Protein AF-A0A0A1CVC9-F1 (afdb_monomer)

Structure (mmCIF, N/CA/C/O backbone):
data_AF-A0A0A1CVC9-F1
#
_entry.id   AF-A0A0A1CVC9-F1
#
loop_
_atom_site.group_PDB
_atom_site.id
_atom_site.type_symbol
_atom_site.label_atom_id
_atom_site.label_alt_id
_atom_site.label_comp_id
_atom_site.label_asym_id
_atom_site.label_entity_id
_atom_site.label_seq_id
_atom_site.pdbx_PDB_ins_code
_atom_site.Cartn_x
_atom_site.Cartn_y
_atom_site.Cartn_z
_atom_site.occupancy
_atom_site.B_iso_or_equiv
_atom_site.auth_seq_id
_atom_site.auth_comp_id
_atom_site.auth_asym_id
_atom_site.auth_atom_id
_atom_site.pdbx_PDB_model_num
ATOM 1 N N . MET A 1 1 ? -7.205 9.405 2.881 1.00 86.38 1 MET A N 1
ATOM 2 C CA . MET A 1 1 ? -8.605 9.273 3.321 1.00 86.38 1 MET A CA 1
ATOM 3 C C . MET A 1 1 ? -8.889 10.308 4.401 1.00 86.38 1 MET A C 1
ATOM 5 O O . MET A 1 1 ? -8.044 10.501 5.273 1.00 86.38 1 MET A O 1
ATOM 9 N N . ASN A 1 2 ? -10.008 11.027 4.313 1.00 93.12 2 ASN A N 1
ATOM 10 C CA . ASN A 1 2 ? -10.420 11.974 5.355 1.00 93.12 2 ASN A CA 1
ATOM 11 C C . ASN A 1 2 ? -11.245 11.253 6.446 1.00 93.12 2 ASN A C 1
ATOM 13 O O . ASN A 1 2 ? -11.623 10.095 6.278 1.00 93.12 2 ASN A O 1
ATOM 17 N N . LEU A 1 3 ? -11.512 11.934 7.564 1.00 92.69 3 LEU A N 1
ATOM 18 C CA . LEU A 1 3 ? -12.235 11.337 8.693 1.00 92.69 3 LEU A CA 1
ATOM 19 C C . LEU A 1 3 ? -13.650 10.836 8.315 1.00 92.69 3 LEU A C 1
ATOM 21 O O . LEU A 1 3 ? -13.957 9.692 8.652 1.00 92.69 3 LEU A O 1
ATOM 25 N N . PRO A 1 4 ? -14.490 11.605 7.585 1.00 94.19 4 PRO A N 1
ATOM 26 C CA . PRO A 1 4 ? -15.796 11.116 7.134 1.00 94.19 4 PRO A CA 1
ATOM 27 C C . PRO A 1 4 ? -15.713 9.832 6.299 1.00 94.19 4 PRO A C 1
ATOM 29 O O . PRO A 1 4 ? -16.487 8.901 6.521 1.00 94.19 4 PRO A O 1
ATOM 32 N N . ASP A 1 5 ? -14.745 9.753 5.384 1.00 94.31 5 ASP A N 1
ATOM 33 C CA . ASP A 1 5 ? -14.528 8.570 4.554 1.00 94.31 5 ASP A CA 1
ATOM 34 C C . ASP A 1 5 ? -14.126 7.356 5.398 1.00 94.31 5 ASP A C 1
ATOM 36 O O . ASP A 1 5 ? -14.567 6.245 5.112 1.00 94.31 5 ASP A O 1
ATOM 40 N N . THR A 1 6 ? -13.323 7.548 6.449 1.00 95.06 6 THR A N 1
ATOM 41 C CA . THR A 1 6 ? -12.925 6.460 7.355 1.00 95.06 6 THR A CA 1
ATOM 42 C C . THR A 1 6 ? -14.099 5.928 8.161 1.00 95.06 6 THR A C 1
ATOM 44 O O . THR A 1 6 ? -14.249 4.714 8.281 1.00 95.06 6 THR A O 1
ATOM 47 N N . VAL A 1 7 ? -14.965 6.808 8.669 1.00 95.50 7 VAL A N 1
ATOM 48 C CA . VAL A 1 7 ? -16.192 6.396 9.368 1.00 95.50 7 VAL A CA 1
ATOM 49 C C . VAL A 1 7 ? -17.100 5.609 8.425 1.00 95.50 7 VAL A C 1
ATOM 51 O O . VAL A 1 7 ? -17.572 4.526 8.777 1.00 95.50 7 VAL A O 1
ATOM 54 N N . ALA A 1 8 ? -17.302 6.106 7.202 1.00 95.62 8 ALA A N 1
ATOM 55 C CA . ALA A 1 8 ? -18.087 5.412 6.187 1.00 95.62 8 ALA A CA 1
ATOM 56 C C . ALA A 1 8 ? -17.465 4.055 5.815 1.00 95.62 8 ALA A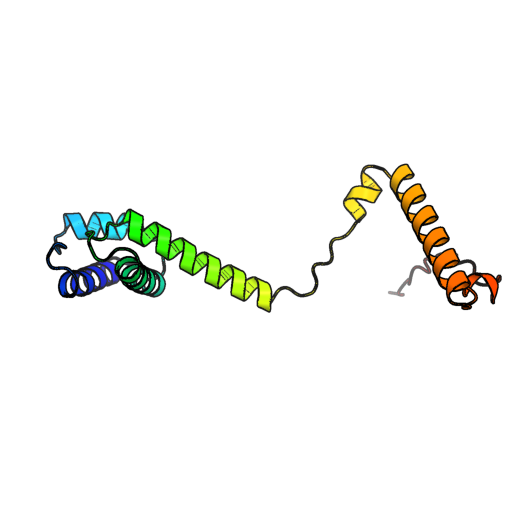 C 1
ATOM 58 O O . ALA A 1 8 ? -18.176 3.058 5.684 1.00 95.62 8 ALA A O 1
ATOM 59 N N . PHE A 1 9 ? -16.138 3.994 5.688 1.00 95.44 9 PHE A N 1
ATOM 60 C CA . PHE A 1 9 ? -15.402 2.765 5.412 1.00 95.44 9 PHE A CA 1
ATOM 61 C C . PHE A 1 9 ? -15.558 1.738 6.536 1.00 95.44 9 PHE A C 1
ATOM 63 O O . PHE A 1 9 ? -15.893 0.593 6.252 1.00 95.44 9 PHE A O 1
ATOM 70 N N . LEU A 1 10 ? -15.376 2.132 7.798 1.00 95.81 10 LEU A N 1
ATOM 71 C CA . LEU A 1 10 ? -15.530 1.231 8.942 1.00 95.81 10 LEU A CA 1
ATOM 72 C C . LEU A 1 10 ? -16.969 0.758 9.127 1.00 95.81 10 LEU A C 1
ATOM 74 O O . LEU A 1 10 ? -17.186 -0.404 9.458 1.00 95.81 10 LEU A O 1
ATOM 78 N N . THR A 1 11 ? -17.945 1.624 8.852 1.00 95.81 11 THR A N 1
ATOM 79 C CA . THR A 1 11 ? -19.369 1.259 8.852 1.00 95.81 11 THR A CA 1
ATOM 80 C C . THR A 1 11 ? -19.681 0.225 7.773 1.00 95.81 11 THR A C 1
ATOM 82 O O . THR A 1 11 ? -20.422 -0.721 8.008 1.00 95.81 11 THR A O 1
ATOM 85 N N . TRP A 1 12 ? -19.099 0.371 6.584 1.00 95.50 12 TRP A N 1
ATOM 86 C CA . TRP A 1 12 ? -19.215 -0.633 5.528 1.00 95.50 12 TRP A CA 1
ATOM 87 C C . TRP A 1 12 ? -18.490 -1.937 5.898 1.00 95.50 12 TRP A C 1
ATOM 89 O O . TRP A 1 12 ? -19.001 -3.031 5.658 1.00 95.50 12 TRP A O 1
ATOM 99 N N . LEU A 1 13 ? -17.315 -1.839 6.517 1.00 94.19 13 LEU A N 1
ATOM 100 C CA . LEU A 1 13 ? -16.502 -2.993 6.885 1.00 94.19 13 LEU A CA 1
ATOM 101 C C . LEU A 1 13 ? -17.157 -3.817 8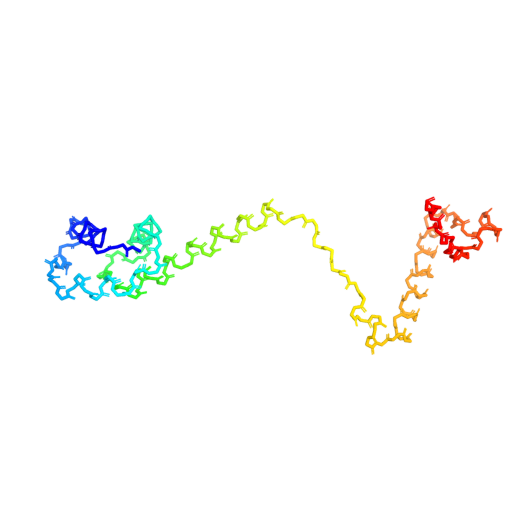.006 1.00 94.19 13 LEU A C 1
ATOM 103 O O . LEU A 1 13 ? -17.115 -5.044 7.952 1.00 94.19 13 LEU A O 1
ATOM 107 N N . SER A 1 14 ? -17.824 -3.171 8.968 1.00 94.88 14 SER A N 1
ATOM 108 C CA . SER A 1 14 ? -18.560 -3.849 10.045 1.00 94.88 14 SER A CA 1
ATOM 109 C C . SER A 1 14 ? -19.804 -4.601 9.561 1.00 94.88 14 SER A C 1
ATOM 111 O O . SER A 1 14 ? -20.212 -5.575 10.188 1.00 94.88 14 SER A O 1
ATOM 113 N N . GLN A 1 15 ? -20.378 -4.210 8.416 1.00 93.56 15 GLN A N 1
ATOM 114 C CA . GLN A 1 15 ? -21.447 -4.973 7.759 1.00 93.56 15 GLN A CA 1
ATOM 115 C C . GLN A 1 15 ? -20.945 -6.299 7.167 1.00 93.56 15 GLN A C 1
ATOM 117 O O . GLN A 1 15 ? -21.736 -7.223 7.004 1.00 93.56 15 GLN A O 1
ATOM 122 N N . HIS A 1 16 ? -19.651 -6.394 6.845 1.00 89.19 16 HIS A N 1
ATOM 123 C CA . HIS A 1 16 ? -19.026 -7.612 6.318 1.00 89.19 16 HIS A CA 1
ATOM 124 C C . HIS A 1 16 ? -18.456 -8.485 7.440 1.00 89.19 16 HIS A C 1
ATOM 126 O O . HIS A 1 16 ? -18.538 -9.707 7.369 1.00 89.19 16 HIS A O 1
ATOM 132 N N . ASP A 1 17 ? -17.900 -7.862 8.482 1.00 90.44 17 ASP A N 1
ATOM 133 C CA . ASP A 1 17 ? -17.320 -8.550 9.633 1.00 90.44 17 ASP A CA 1
ATOM 134 C C . ASP A 1 17 ? -17.812 -7.934 10.948 1.00 90.44 17 ASP A C 1
ATOM 136 O O . ASP A 1 17 ? -17.373 -6.862 11.375 1.00 90.44 17 ASP A O 1
ATOM 140 N N . ALA A 1 18 ? -18.684 -8.673 11.637 1.00 90.06 18 ALA A N 1
ATOM 141 C CA . ALA A 1 18 ? -19.277 -8.270 12.910 1.00 90.06 18 ALA A CA 1
ATOM 142 C C . ALA A 1 18 ? -18.255 -8.104 14.057 1.00 90.06 18 ALA A C 1
ATOM 144 O O . ALA A 1 18 ? -18.588 -7.555 15.106 1.00 90.06 18 ALA A O 1
ATOM 145 N N . ARG A 1 19 ? -17.004 -8.562 13.894 1.00 91.50 19 ARG A N 1
ATOM 146 C CA . ARG A 1 19 ? -15.922 -8.377 14.882 1.00 91.50 19 ARG A CA 1
ATOM 147 C C . ARG A 1 19 ? -15.359 -6.953 14.872 1.00 91.50 19 ARG A C 1
ATOM 149 O O . ARG A 1 19 ? -14.543 -6.601 15.735 1.00 91.50 19 ARG A O 1
ATOM 156 N N . ILE A 1 20 ? -15.723 -6.148 13.879 1.00 92.25 20 ILE A N 1
ATOM 157 C CA . ILE A 1 20 ? -15.291 -4.760 13.739 1.00 92.25 20 ILE A CA 1
ATOM 158 C C . ILE A 1 20 ? -16.322 -3.864 14.402 1.00 92.25 20 ILE A C 1
ATOM 160 O O . ILE A 1 20 ? -17.496 -3.857 14.045 1.00 92.25 20 ILE A O 1
ATOM 164 N N . GLN A 1 21 ? -15.859 -3.095 15.379 1.00 92.00 21 GLN A N 1
ATOM 165 C CA . GLN A 1 21 ? -16.684 -2.134 16.090 1.00 92.00 21 GLN A CA 1
ATOM 166 C C . GLN A 1 21 ? -16.400 -0.741 15.544 1.00 92.00 21 GLN A C 1
ATOM 168 O O . GLN A 1 21 ? -15.247 -0.390 15.307 1.00 92.00 21 GLN A O 1
ATOM 173 N N . VAL A 1 22 ? -17.448 0.054 15.357 1.00 93.69 22 VAL A N 1
ATOM 174 C CA . VAL A 1 22 ? -17.322 1.446 14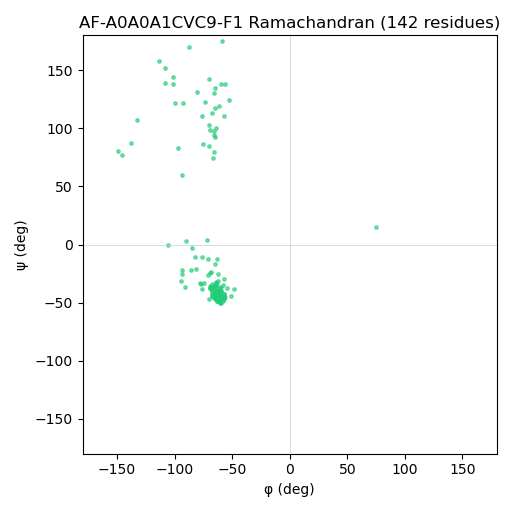.919 1.00 93.69 22 VAL A CA 1
ATOM 175 C C . VAL A 1 22 ? -17.391 2.325 16.163 1.00 93.69 22 VAL A C 1
ATOM 177 O O . VAL A 1 22 ? -18.458 2.790 16.550 1.00 93.69 22 VAL A O 1
ATOM 180 N N . THR A 1 23 ? -16.254 2.468 16.841 1.00 95.44 23 THR A N 1
ATOM 181 C CA . THR A 1 23 ? -16.081 3.350 18.005 1.00 95.44 23 THR A CA 1
ATOM 182 C C . THR A 1 23 ? -15.120 4.480 17.655 1.00 95.44 23 THR A C 1
ATOM 184 O O . THR A 1 23 ? -14.298 4.324 16.752 1.00 95.44 23 THR A O 1
ATOM 187 N N . ASP A 1 24 ? -15.178 5.597 18.381 1.00 94.62 24 ASP A N 1
ATOM 188 C CA . ASP A 1 24 ? -14.317 6.759 18.111 1.00 94.62 24 ASP A CA 1
ATOM 189 C C . ASP A 1 24 ? -12.824 6.396 18.154 1.00 94.62 24 ASP A C 1
ATOM 191 O O . ASP A 1 24 ? -12.067 6.757 17.256 1.00 94.62 24 ASP A O 1
ATOM 195 N N . ALA A 1 25 ? -12.418 5.585 19.136 1.00 93.81 25 ALA A N 1
ATOM 196 C CA . ALA A 1 25 ? -11.039 5.116 19.260 1.00 93.81 25 ALA A CA 1
ATOM 197 C C . ALA A 1 25 ? -10.597 4.261 18.058 1.00 93.81 25 ALA A C 1
ATOM 199 O O . ALA A 1 25 ? -9.486 4.420 17.553 1.00 93.81 25 ALA A O 1
ATOM 200 N N . GLU A 1 26 ? -11.465 3.368 17.572 1.00 93.44 26 GLU A N 1
ATOM 201 C CA . GLU A 1 26 ? -11.159 2.550 16.396 1.00 93.44 26 GLU A CA 1
ATOM 202 C C . GLU A 1 26 ? -11.065 3.444 15.149 1.00 93.44 26 GLU A C 1
ATOM 204 O O . GLU A 1 26 ? -10.097 3.364 14.392 1.00 93.44 26 GLU A O 1
ATOM 209 N N . VAL A 1 27 ? -12.010 4.371 14.971 1.00 95.81 27 VAL A N 1
ATOM 210 C CA . VAL A 1 27 ? -12.004 5.340 13.865 1.00 95.81 27 VAL A CA 1
ATOM 211 C C . VAL A 1 27 ? -10.706 6.145 13.839 1.00 95.81 27 VAL A C 1
ATOM 213 O O . VAL A 1 27 ? -10.108 6.274 12.771 1.00 95.81 27 VAL A O 1
ATOM 216 N N . GLU A 1 28 ? -10.231 6.645 14.980 1.00 95.62 28 GLU A N 1
ATOM 217 C CA . GLU A 1 28 ? -8.975 7.397 15.066 1.00 95.62 28 GLU A CA 1
ATOM 218 C C . GLU A 1 28 ? -7.762 6.565 14.633 1.00 95.62 28 GLU A C 1
ATOM 220 O O . GLU A 1 28 ? -6.944 7.033 13.836 1.00 95.62 28 GLU A O 1
ATOM 225 N N . ILE A 1 29 ? -7.661 5.315 15.095 1.00 95.62 29 ILE A N 1
ATOM 226 C CA . ILE A 1 29 ? -6.552 4.417 14.744 1.00 95.62 29 ILE A CA 1
ATOM 227 C C . ILE A 1 29 ? -6.544 4.131 13.238 1.00 95.62 29 ILE A C 1
ATOM 229 O O . ILE A 1 29 ? -5.498 4.222 12.578 1.00 95.62 29 ILE A O 1
ATOM 233 N N . TRP A 1 30 ? -7.704 3.798 12.672 1.00 95.88 30 TRP A N 1
ATOM 234 C CA . TRP A 1 30 ? -7.840 3.532 11.241 1.00 95.88 30 TRP A CA 1
ATOM 235 C C . TRP A 1 30 ? -7.587 4.790 10.410 1.00 95.88 30 TRP A C 1
ATOM 237 O O . TRP A 1 30 ? -6.862 4.721 9.415 1.00 95.88 30 TRP A O 1
ATOM 247 N N . GLN A 1 31 ? -8.096 5.945 10.843 1.00 96.12 31 GLN A N 1
ATOM 248 C CA . GLN A 1 31 ? -7.878 7.229 10.180 1.00 96.12 31 GLN A CA 1
ATOM 249 C C . GLN A 1 31 ? -6.394 7.573 10.164 1.00 96.12 31 GLN A C 1
ATOM 251 O O . GLN A 1 31 ? -5.856 7.897 9.108 1.00 96.12 31 GLN A O 1
ATOM 256 N N . TYR A 1 32 ? -5.714 7.473 11.306 1.00 95.62 32 TYR A N 1
ATOM 257 C CA . TYR A 1 32 ? -4.282 7.741 11.396 1.00 95.62 32 TYR A CA 1
ATOM 258 C C . TYR A 1 32 ? -3.500 6.849 10.426 1.00 95.62 32 TYR A C 1
ATOM 260 O O . TYR A 1 32 ? -2.697 7.334 9.625 1.00 95.62 32 TYR A O 1
ATOM 268 N N . THR A 1 33 ? -3.817 5.553 10.425 1.00 95.00 33 THR A N 1
ATOM 269 C CA . THR A 1 33 ? -3.117 4.539 9.632 1.00 95.00 33 THR A CA 1
ATOM 270 C C . THR A 1 33 ? -3.355 4.687 8.124 1.00 95.00 33 THR A C 1
ATOM 272 O O . THR A 1 33 ? -2.436 4.476 7.330 1.00 95.00 33 THR A O 1
ATOM 275 N N . LEU A 1 34 ? -4.569 5.057 7.712 1.00 94.81 34 LEU A N 1
ATOM 276 C CA . LEU A 1 34 ? -4.994 5.086 6.307 1.00 94.81 34 LEU A CA 1
ATOM 277 C C . LEU A 1 34 ? -5.093 6.498 5.708 1.00 94.81 34 LEU A C 1
ATOM 279 O O . LEU A 1 34 ? -5.390 6.648 4.520 1.00 94.81 34 LEU A O 1
ATOM 283 N N . SER A 1 35 ? -4.809 7.537 6.496 1.00 94.12 35 SER A N 1
ATOM 284 C CA . SER A 1 35 ? -4.900 8.955 6.110 1.00 94.12 35 SER A CA 1
ATOM 285 C C . SER A 1 35 ? -4.222 9.278 4.775 1.00 94.12 35 SER A C 1
ATOM 287 O O . SER A 1 35 ? -4.770 10.025 3.966 1.00 94.12 35 SER A O 1
ATOM 289 N N . VAL A 1 36 ? -3.075 8.660 4.497 1.00 91.62 36 VAL A N 1
ATOM 290 C CA . VAL A 1 36 ? -2.249 8.914 3.303 1.00 91.62 36 VAL A CA 1
ATOM 291 C C . VAL A 1 36 ? -2.668 8.124 2.057 1.00 91.62 36 VAL A C 1
ATOM 293 O O . VAL A 1 36 ? -2.059 8.278 1.000 1.00 91.62 36 VAL A O 1
ATOM 296 N N . ILE A 1 37 ? -3.676 7.255 2.162 1.00 91.81 37 ILE A N 1
ATOM 297 C CA . ILE A 1 37 ? -4.094 6.354 1.082 1.00 91.81 37 ILE A CA 1
ATOM 298 C C . ILE A 1 37 ? -5.442 6.822 0.502 1.00 91.81 37 ILE A C 1
ATOM 300 O O . ILE A 1 37 ? -6.323 7.242 1.263 1.00 91.81 37 ILE A O 1
ATOM 304 N N . PRO A 1 38 ? -5.634 6.784 -0.832 1.00 91.44 38 PRO A N 1
ATOM 305 C CA . PRO A 1 38 ? -6.936 7.041 -1.443 1.00 91.44 38 PRO A CA 1
ATOM 306 C C . PRO A 1 38 ? -8.000 6.046 -0.967 1.00 91.44 38 PRO A C 1
ATOM 308 O O . PRO A 1 38 ? -7.744 4.844 -0.904 1.00 91.44 38 PRO A O 1
ATOM 311 N N . THR A 1 39 ? -9.210 6.537 -0.695 1.00 92.0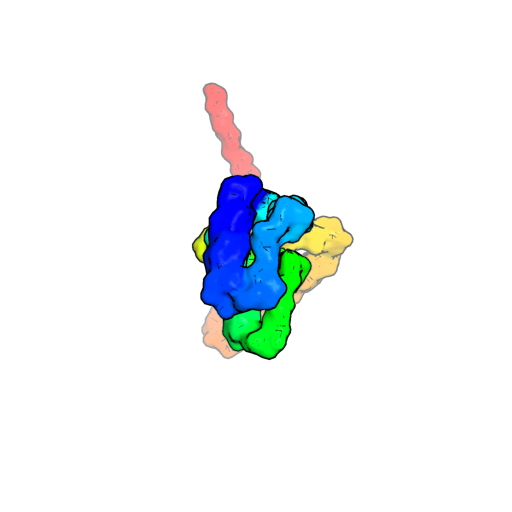0 39 THR A N 1
ATOM 312 C CA . THR A 1 39 ? -10.337 5.751 -0.161 1.00 92.00 39 THR A CA 1
ATOM 313 C C . THR A 1 39 ? -10.666 4.524 -1.022 1.00 92.00 39 THR A C 1
ATOM 315 O O . THR A 1 39 ? -10.945 3.452 -0.488 1.00 92.00 39 THR A O 1
ATOM 318 N N . GLN A 1 40 ? -10.566 4.641 -2.351 1.00 91.75 40 GLN A N 1
ATOM 319 C CA . GLN A 1 40 ? -10.804 3.519 -3.265 1.00 91.75 40 GLN A CA 1
ATOM 320 C C . GLN A 1 40 ? -9.817 2.364 -3.037 1.00 91.75 40 GLN A C 1
ATOM 322 O O . GLN A 1 40 ? -10.235 1.226 -2.852 1.00 91.75 40 GLN A O 1
ATOM 327 N N . ASN A 1 41 ? -8.518 2.665 -2.946 1.00 93.81 41 ASN A N 1
ATOM 328 C CA . ASN A 1 41 ? -7.481 1.651 -2.742 1.00 93.81 41 ASN A CA 1
ATOM 329 C C . ASN A 1 41 ? -7.651 0.920 -1.402 1.00 93.81 41 ASN A C 1
ATOM 331 O O . ASN A 1 41 ? -7.300 -0.250 -1.293 1.00 93.81 41 ASN A O 1
ATOM 335 N N . VAL A 1 42 ? -8.176 1.605 -0.381 1.00 95.25 42 VAL A N 1
ATOM 336 C CA . VAL A 1 42 ? -8.475 1.001 0.925 1.00 95.25 42 VAL A CA 1
ATOM 337 C C . VAL A 1 42 ? -9.614 -0.015 0.812 1.00 95.25 42 VAL A C 1
ATOM 339 O O . VAL A 1 42 ? -9.509 -1.107 1.369 1.00 95.25 42 VAL A O 1
ATOM 342 N N . LYS A 1 43 ? -10.688 0.312 0.081 1.00 94.56 43 LYS A N 1
ATOM 343 C CA . LYS A 1 43 ? -11.804 -0.619 -0.148 1.00 94.56 43 LYS A CA 1
ATOM 344 C C . LYS A 1 43 ? -11.354 -1.853 -0.924 1.00 94.56 43 LYS A C 1
ATOM 346 O O . LYS A 1 43 ? -11.647 -2.969 -0.505 1.00 94.56 43 LYS A O 1
ATOM 351 N N . ASP A 1 44 ? -10.581 -1.655 -1.989 1.00 95.12 44 ASP A N 1
ATOM 352 C CA . ASP A 1 44 ? -10.038 -2.760 -2.784 1.00 95.12 44 ASP A CA 1
ATOM 353 C C . ASP A 1 44 ? -9.113 -3.647 -1.934 1.00 95.12 44 ASP A C 1
ATOM 355 O O . ASP A 1 44 ? -9.170 -4.872 -2.015 1.00 95.12 44 ASP A O 1
ATOM 359 N N . ALA A 1 45 ? -8.313 -3.041 -1.051 1.00 95.81 45 ALA A N 1
ATOM 360 C CA . ALA A 1 45 ? -7.462 -3.771 -0.118 1.00 95.81 45 ALA A CA 1
ATOM 361 C C . ALA A 1 45 ? -8.249 -4.583 0.918 1.00 95.81 45 ALA A C 1
ATOM 363 O O . ALA A 1 45 ? -7.821 -5.676 1.277 1.00 95.81 45 ALA A O 1
ATOM 364 N N . ALA A 1 46 ? -9.390 -4.077 1.392 1.00 94.94 46 ALA A N 1
ATOM 365 C CA . ALA A 1 46 ? -10.267 -4.818 2.295 1.00 94.94 46 ALA A CA 1
ATOM 366 C C . ALA A 1 46 ? -10.879 -6.047 1.613 1.00 94.94 46 ALA A C 1
ATOM 368 O O . ALA A 1 46 ? -10.853 -7.136 2.180 1.00 94.94 46 ALA A O 1
ATOM 369 N N . LEU A 1 47 ? -11.363 -5.899 0.378 1.00 94.31 47 LEU A N 1
ATOM 370 C CA . LEU A 1 47 ? -11.878 -7.022 -0.411 1.00 94.31 47 LEU A CA 1
ATOM 371 C C . LEU A 1 47 ? -10.788 -8.066 -0.686 1.00 94.31 47 LEU A C 1
ATOM 373 O O . LEU A 1 47 ? -11.012 -9.263 -0.521 1.00 94.31 47 LEU A O 1
ATOM 377 N N . GLU A 1 48 ? -9.590 -7.612 -1.051 1.00 94.81 48 GLU A N 1
ATOM 378 C CA . GLU A 1 48 ? -8.447 -8.494 -1.284 1.00 94.81 48 GLU A CA 1
ATOM 379 C C . GLU A 1 48 ? -7.999 -9.200 0.005 1.00 94.81 48 GLU A C 1
ATOM 381 O O . GLU A 1 48 ? -7.646 -10.378 -0.031 1.00 94.81 48 GLU A O 1
ATOM 386 N N . PHE A 1 49 ? -8.067 -8.526 1.157 1.00 95.06 49 PHE A N 1
ATOM 387 C CA . PHE A 1 49 ? -7.795 -9.146 2.451 1.00 95.06 49 PHE A CA 1
ATOM 388 C C . PHE A 1 49 ? -8.750 -10.310 2.721 1.00 95.06 49 PHE A C 1
ATOM 390 O O . PHE A 1 49 ? 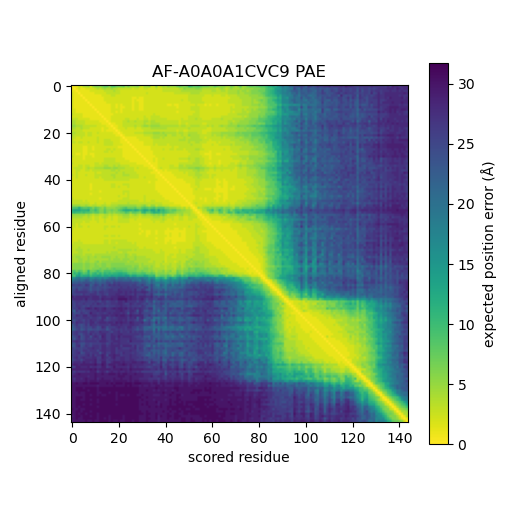-8.275 -11.405 3.008 1.00 95.06 49 PHE A O 1
ATOM 397 N N . TYR A 1 50 ? -10.063 -10.116 2.561 1.00 92.44 50 TYR A N 1
ATOM 398 C CA . TYR A 1 50 ? -11.037 -11.199 2.745 1.00 92.44 50 TYR A CA 1
ATOM 399 C C . TYR A 1 50 ? -10.855 -12.331 1.730 1.00 92.44 50 TYR A C 1
ATOM 401 O O . TYR A 1 50 ? -11.030 -13.497 2.067 1.00 92.44 50 TYR A O 1
ATOM 409 N N . ARG A 1 51 ? -10.416 -12.019 0.504 1.00 92.06 51 ARG A N 1
ATOM 410 C CA . ARG A 1 51 ? -10.073 -13.039 -0.498 1.00 92.06 51 ARG A CA 1
ATOM 411 C C . ARG A 1 51 ? -8.891 -13.919 -0.066 1.00 92.06 51 ARG A C 1
ATOM 413 O O . ARG A 1 51 ? -8.837 -15.088 -0.440 1.00 92.06 51 ARG A O 1
ATOM 420 N N . ILE A 1 52 ? -7.916 -13.358 0.653 1.00 92.06 52 ILE A N 1
ATOM 421 C CA . ILE A 1 52 ? -6.677 -14.049 1.057 1.00 92.06 52 ILE A CA 1
ATOM 422 C C . ILE A 1 52 ? -6.794 -14.669 2.458 1.00 92.06 52 ILE A C 1
ATOM 424 O O . ILE A 1 52 ? -6.127 -15.658 2.759 1.00 92.06 52 ILE A O 1
ATOM 428 N N . SER A 1 53 ? -7.574 -14.068 3.352 1.00 85.31 53 SER A N 1
ATOM 429 C CA . SER A 1 53 ? -7.615 -14.384 4.783 1.00 85.31 53 SER A CA 1
ATOM 430 C C . SER A 1 53 ? -9.032 -14.216 5.330 1.00 85.31 53 SER A C 1
ATOM 432 O O . SER A 1 53 ? -9.337 -13.237 6.005 1.00 85.31 53 SER A O 1
ATOM 434 N N . ASP A 1 54 ? -9.884 -15.194 5.034 1.00 78.25 54 ASP A N 1
ATOM 435 C CA . ASP A 1 54 ? -11.299 -15.212 5.434 1.00 78.25 54 ASP A CA 1
ATOM 436 C C . ASP A 1 54 ? -11.497 -15.444 6.950 1.00 78.25 54 ASP A C 1
ATOM 438 O O . ASP A 1 54 ? -12.449 -14.982 7.572 1.00 78.25 54 ASP A O 1
ATOM 442 N N . ASP A 1 55 ? -10.545 -16.108 7.607 1.00 84.12 55 ASP A N 1
ATOM 443 C CA . ASP A 1 55 ? -10.637 -16.486 9.020 1.00 84.12 55 ASP A CA 1
ATOM 444 C C . ASP A 1 55 ? -10.272 -15.348 9.993 1.00 84.12 55 ASP A C 1
ATOM 446 O O . ASP A 1 55 ? -10.678 -15.346 11.162 1.00 84.12 55 ASP A O 1
ATOM 450 N N . LYS A 1 56 ? -9.522 -14.342 9.535 1.00 88.75 56 LYS A N 1
ATOM 451 C CA . LYS A 1 56 ? -8.922 -13.316 10.400 1.00 88.75 56 LYS A CA 1
ATOM 452 C C . LYS A 1 56 ? -9.703 -12.013 10.377 1.00 88.75 56 LYS A C 1
ATOM 454 O O . LYS A 1 56 ? -10.178 -11.573 9.340 1.00 88.75 56 LYS A O 1
ATOM 459 N N . LYS A 1 57 ? -9.767 -11.348 11.534 1.00 89.75 57 LYS A N 1
ATOM 460 C CA . LYS A 1 57 ? -10.257 -9.967 11.610 1.00 89.75 57 LYS A CA 1
ATOM 461 C C . LYS A 1 57 ? -9.269 -9.055 10.863 1.00 89.75 57 LYS A C 1
ATOM 463 O O . LYS A 1 57 ? -8.068 -9.124 11.158 1.00 89.75 57 LYS A O 1
ATOM 468 N N . PRO A 1 58 ? -9.726 -8.186 9.947 1.00 92.44 58 PRO A N 1
ATOM 469 C CA . PRO A 1 58 ? -8.845 -7.228 9.296 1.00 92.44 58 PRO A CA 1
ATOM 470 C C . PRO A 1 58 ? -8.298 -6.234 10.322 1.00 92.44 58 PRO A C 1
ATOM 472 O O . PRO A 1 58 ? -9.023 -5.706 11.165 1.00 92.44 58 PRO A O 1
ATOM 475 N N . SER A 1 59 ? -6.994 -5.978 10.240 1.00 94.31 59 SER A N 1
ATOM 476 C CA . SER A 1 59 ? -6.320 -4.970 11.057 1.00 94.31 59 SER A CA 1
ATOM 477 C C . SER A 1 59 ? -5.932 -3.757 10.206 1.00 94.31 59 SER A C 1
ATOM 479 O O . SER A 1 59 ? -5.635 -3.927 9.016 1.00 94.31 59 SER A O 1
ATOM 481 N N . PRO A 1 60 ? -5.846 -2.549 10.798 1.00 94.75 60 PRO A N 1
ATOM 482 C CA . PRO A 1 60 ? -5.455 -1.339 10.073 1.00 94.75 60 PRO A CA 1
ATOM 483 C C . PRO A 1 60 ? -4.151 -1.514 9.284 1.00 94.75 60 PRO A C 1
ATOM 485 O O . PRO A 1 60 ? -4.061 -1.146 8.113 1.00 94.75 60 PRO A O 1
ATOM 488 N N . ASN A 1 61 ? -3.142 -2.139 9.903 1.00 94.88 61 ASN A N 1
ATOM 489 C CA . ASN A 1 61 ? -1.841 -2.372 9.277 1.00 94.88 61 ASN A CA 1
ATOM 490 C C . ASN A 1 61 ? -1.894 -3.400 8.142 1.00 94.88 61 ASN A C 1
ATOM 492 O O . ASN A 1 61 ? -1.207 -3.217 7.136 1.00 94.88 61 ASN A O 1
ATOM 496 N N . ALA A 1 62 ? -2.695 -4.462 8.278 1.00 94.75 62 ALA A N 1
ATOM 497 C CA . ALA A 1 62 ? -2.847 -5.450 7.214 1.00 94.75 62 ALA A CA 1
ATOM 498 C C . ALA A 1 62 ? -3.468 -4.813 5.964 1.00 94.75 62 ALA A C 1
ATOM 500 O O . ALA A 1 62 ? -2.916 -4.941 4.871 1.00 94.75 62 ALA A O 1
ATOM 501 N N . ILE A 1 63 ? -4.548 -4.046 6.143 1.00 95.69 63 ILE A N 1
ATOM 502 C CA . ILE 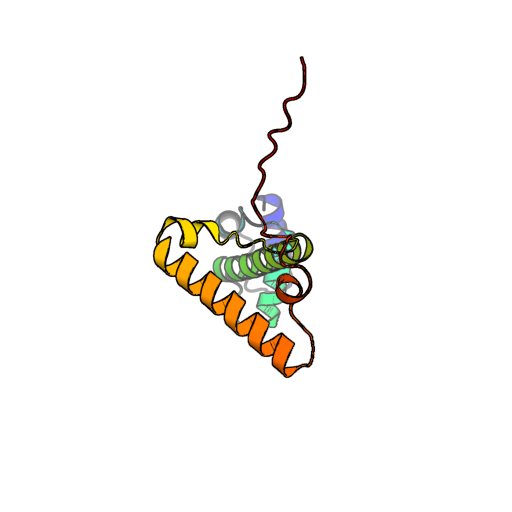A 1 63 ? -5.201 -3.329 5.042 1.00 95.69 63 ILE A CA 1
ATOM 503 C C . ILE A 1 63 ? -4.260 -2.289 4.433 1.00 95.69 63 ILE A C 1
ATOM 505 O O . ILE A 1 63 ? -4.134 -2.220 3.212 1.00 95.69 63 ILE A O 1
ATOM 509 N N . ARG A 1 64 ? -3.532 -1.523 5.257 1.00 95.69 64 ARG A N 1
ATOM 510 C CA . ARG A 1 64 ? -2.557 -0.530 4.780 1.00 95.69 64 ARG A CA 1
ATOM 511 C C . ARG A 1 64 ? -1.492 -1.151 3.879 1.00 95.69 64 ARG A C 1
ATOM 513 O O . ARG A 1 64 ? -1.177 -0.583 2.834 1.00 95.69 64 ARG A O 1
ATOM 520 N N . LYS A 1 65 ? -0.936 -2.300 4.274 1.00 94.94 65 LYS A N 1
ATOM 521 C CA . LYS A 1 65 ? 0.090 -3.000 3.493 1.00 94.94 65 LYS A CA 1
ATOM 522 C C . LYS A 1 65 ? -0.440 -3.390 2.111 1.00 94.94 65 LYS A C 1
ATOM 524 O O . LYS A 1 65 ? 0.173 -3.038 1.108 1.00 94.94 65 LYS A O 1
ATOM 529 N N . ILE A 1 66 ? -1.606 -4.031 2.063 1.00 95.75 66 ILE A N 1
ATOM 530 C CA . ILE A 1 66 ? -2.240 -4.452 0.806 1.00 95.75 66 ILE A CA 1
ATOM 531 C C . ILE A 1 66 ? -2.590 -3.231 -0.058 1.00 95.75 66 ILE A C 1
ATOM 533 O O . ILE A 1 66 ? -2.350 -3.224 -1.263 1.00 95.75 66 ILE A O 1
ATOM 537 N N . ALA A 1 67 ? -3.093 -2.154 0.548 1.00 95.62 67 ALA A N 1
ATOM 538 C CA . ALA A 1 67 ? -3.444 -0.936 -0.174 1.00 95.62 67 ALA A CA 1
ATOM 539 C C . ALA A 1 67 ? -2.226 -0.252 -0.821 1.00 95.62 67 ALA A C 1
ATOM 541 O O . ALA A 1 67 ? -2.341 0.280 -1.930 1.00 95.62 67 ALA A O 1
ATOM 542 N N . TYR A 1 68 ? -1.054 -0.286 -0.174 1.00 95.12 68 TYR A N 1
ATOM 543 C CA . TYR A 1 68 ? 0.192 0.156 -0.804 1.00 95.12 68 TYR A CA 1
ATOM 544 C C . TYR A 1 68 ? 0.578 -0.728 -1.984 1.00 95.12 68 TYR A C 1
ATOM 546 O O . TYR A 1 68 ? 0.881 -0.198 -3.047 1.00 95.12 68 TYR A O 1
ATOM 554 N N . GLU A 1 69 ? 0.504 -2.050 -1.841 1.00 94.62 69 GLU A N 1
ATOM 555 C CA . GLU A 1 69 ? 0.816 -2.974 -2.937 1.00 94.62 69 GLU A CA 1
ATOM 556 C C . GLU A 1 69 ? -0.095 -2.742 -4.154 1.00 94.62 69 GLU A C 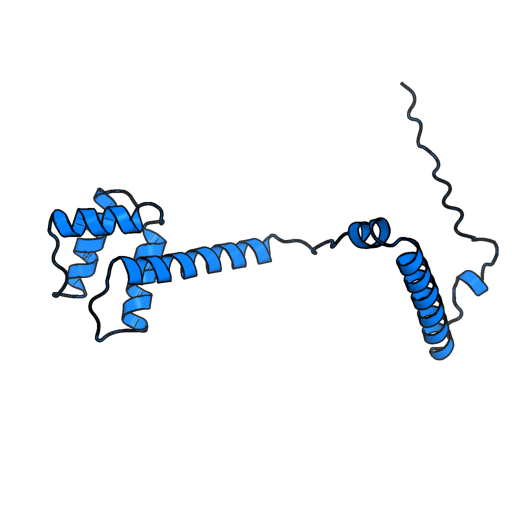1
ATOM 558 O O . GLU A 1 69 ? 0.375 -2.735 -5.293 1.00 94.62 69 GLU A O 1
ATOM 563 N N . ILE A 1 70 ? -1.389 -2.484 -3.930 1.00 93.62 70 ILE A N 1
ATOM 564 C CA . ILE A 1 70 ? -2.346 -2.132 -4.989 1.00 93.62 70 ILE A CA 1
ATOM 565 C C . ILE A 1 70 ? -1.954 -0.812 -5.659 1.00 93.62 70 ILE A C 1
ATOM 567 O O . ILE A 1 70 ? -1.880 -0.742 -6.889 1.00 93.62 70 ILE A O 1
ATOM 571 N N . ARG A 1 71 ? -1.672 0.227 -4.863 1.00 92.56 71 ARG A N 1
ATOM 572 C CA . ARG A 1 71 ? -1.249 1.541 -5.366 1.00 92.56 71 ARG A CA 1
ATOM 573 C C . ARG A 1 71 ? 0.022 1.431 -6.204 1.00 92.56 71 ARG A C 1
ATOM 575 O O . ARG A 1 71 ? 0.077 1.971 -7.305 1.00 92.56 71 ARG A O 1
ATOM 582 N N . ASP A 1 72 ? 1.027 0.736 -5.692 1.00 91.44 72 ASP A N 1
ATOM 583 C CA . ASP A 1 72 ? 2.338 0.628 -6.323 1.00 91.44 72 ASP A CA 1
ATOM 584 C C . ASP A 1 72 ? 2.251 -0.213 -7.600 1.00 91.44 72 ASP A C 1
ATOM 586 O O . ASP A 1 72 ? 2.851 0.138 -8.614 1.00 91.44 72 ASP A O 1
ATOM 590 N N . ARG A 1 73 ? 1.409 -1.255 -7.618 1.00 90.44 73 ARG A N 1
ATOM 591 C CA . ARG A 1 73 ? 1.093 -2.011 -8.837 1.00 90.44 73 ARG A CA 1
ATOM 592 C C . ARG A 1 73 ? 0.402 -1.137 -9.884 1.00 90.44 73 ARG A C 1
ATOM 594 O O . ARG A 1 73 ? 0.724 -1.249 -11.065 1.00 90.44 73 ARG A O 1
ATOM 601 N N . ALA A 1 74 ? -0.534 -0.279 -9.482 1.00 89.06 74 ALA A N 1
ATOM 602 C CA . ALA A 1 74 ? -1.188 0.657 -10.395 1.00 89.06 74 ALA A CA 1
ATOM 603 C C . ALA A 1 74 ? -0.192 1.688 -10.954 1.00 89.06 74 ALA A C 1
ATOM 605 O O . ALA A 1 74 ? -0.147 1.904 -12.164 1.00 89.06 74 ALA A O 1
ATOM 606 N N . ALA A 1 75 ? 0.665 2.252 -10.099 1.00 89.12 75 ALA A N 1
ATOM 607 C CA . ALA A 1 75 ? 1.713 3.186 -10.502 1.00 89.12 75 ALA A CA 1
ATOM 608 C C . ALA A 1 75 ? 2.742 2.533 -11.439 1.00 89.12 75 ALA A C 1
ATOM 610 O O . ALA A 1 75 ? 3.112 3.125 -12.449 1.00 89.12 75 ALA A O 1
ATOM 611 N N . ALA A 1 76 ? 3.158 1.295 -11.158 1.00 88.25 76 ALA A N 1
ATOM 612 C CA . ALA A 1 76 ? 4.073 0.537 -12.007 1.00 88.25 76 ALA A CA 1
ATOM 613 C C . ALA A 1 76 ? 3.464 0.240 -13.384 1.00 88.25 76 ALA A C 1
ATOM 615 O O . ALA A 1 76 ? 4.142 0.400 -14.395 1.00 88.25 76 ALA A O 1
ATOM 616 N N . LYS A 1 77 ? 2.177 -0.133 -13.441 1.00 88.56 77 LYS A N 1
ATOM 617 C CA . LYS A 1 77 ? 1.455 -0.314 -14.711 1.00 88.56 77 LYS A CA 1
ATOM 618 C C . LYS A 1 77 ? 1.393 0.984 -15.507 1.00 88.56 77 LYS A C 1
ATOM 620 O O . LYS A 1 77 ? 1.704 0.973 -16.691 1.00 88.56 77 LYS A O 1
ATOM 625 N N . GLN A 1 78 ? 1.034 2.091 -14.859 1.00 88.31 78 GLN A N 1
ATOM 626 C CA . GLN A 1 78 ? 0.980 3.389 -15.525 1.00 88.31 78 GLN A CA 1
ATOM 627 C C . GLN A 1 78 ? 2.360 3.794 -16.047 1.00 88.31 78 GLN A C 1
ATOM 629 O O . GLN A 1 78 ? 2.482 4.171 -17.206 1.00 88.31 78 GLN A O 1
ATOM 634 N N . SER A 1 79 ? 3.396 3.636 -15.221 1.00 84.69 79 SER A N 1
ATOM 635 C CA . SER A 1 79 ? 4.782 3.897 -15.601 1.00 84.69 79 SER A CA 1
ATOM 636 C C . SER A 1 79 ? 5.209 3.047 -16.795 1.00 84.69 79 SER A C 1
ATOM 638 O O . SER A 1 79 ? 5.765 3.586 -17.738 1.00 84.69 79 SER A O 1
ATOM 640 N N . ALA A 1 80 ? 4.884 1.751 -16.823 1.00 83.31 80 ALA A N 1
ATOM 641 C CA . ALA A 1 80 ? 5.203 0.874 -17.949 1.00 83.31 80 ALA A CA 1
ATOM 642 C C . ALA A 1 80 ? 4.483 1.272 -19.249 1.00 83.31 80 ALA A C 1
ATOM 644 O O . ALA A 1 80 ? 5.042 1.109 -20.328 1.00 83.31 80 ALA A O 1
ATOM 645 N N . LEU A 1 81 ? 3.260 1.803 -19.157 1.00 86.25 81 LEU A N 1
ATOM 646 C CA . LEU A 1 81 ? 2.516 2.300 -20.318 1.00 86.25 81 LEU A CA 1
ATOM 647 C C . LEU A 1 81 ? 3.064 3.636 -20.836 1.00 86.25 81 LEU A C 1
ATOM 649 O O . LEU A 1 81 ? 3.007 3.892 -22.035 1.00 86.25 81 LEU A O 1
ATOM 653 N N . THR A 1 82 ? 3.576 4.494 -19.949 1.00 82.56 82 THR A N 1
ATOM 654 C CA . THR A 1 82 ? 4.092 5.824 -20.312 1.00 82.56 82 THR A CA 1
ATOM 655 C C . THR A 1 82 ? 5.593 5.852 -20.578 1.00 82.56 82 THR A C 1
ATOM 657 O O . THR A 1 82 ? 6.082 6.777 -21.224 1.00 82.56 82 THR A O 1
ATOM 660 N N . ALA A 1 83 ? 6.344 4.882 -20.060 1.00 68.88 83 ALA A N 1
ATOM 661 C CA . ALA A 1 83 ? 7.773 4.775 -20.276 1.00 68.88 83 ALA A CA 1
ATOM 662 C C . ALA A 1 83 ? 8.017 4.379 -21.735 1.00 68.88 83 ALA A C 1
ATOM 664 O O . ALA A 1 83 ? 7.871 3.223 -22.128 1.00 68.88 83 ALA A O 1
ATOM 665 N N . GLY A 1 84 ? 8.414 5.366 -22.540 1.00 64.81 84 GLY A N 1
ATOM 666 C CA . GLY A 1 84 ? 9.094 5.114 -23.806 1.00 64.81 84 GLY A CA 1
ATOM 667 C C . GLY A 1 84 ? 10.390 4.312 -23.594 1.00 64.81 84 GLY A C 1
ATOM 668 O O . GLY A 1 84 ? 10.779 4.043 -22.452 1.00 64.81 84 GLY A O 1
ATOM 669 N N . PRO A 1 85 ? 11.087 3.917 -24.674 1.00 61.41 85 PRO A N 1
ATOM 670 C CA . PRO A 1 85 ? 12.286 3.091 -24.570 1.00 61.41 85 PRO A CA 1
ATOM 671 C C . PRO A 1 85 ? 13.288 3.712 -23.593 1.00 61.41 85 PRO A C 1
ATOM 673 O O . PRO A 1 85 ? 13.671 4.875 -23.730 1.00 61.41 85 PRO A O 1
ATOM 676 N N . THR A 1 86 ? 13.695 2.938 -22.585 1.00 62.34 86 THR A N 1
ATOM 677 C CA . THR A 1 86 ? 14.693 3.367 -21.606 1.00 62.34 86 THR A CA 1
ATOM 678 C C . THR A 1 86 ? 16.019 3.583 -22.326 1.00 62.34 86 THR A C 1
ATOM 680 O O . THR A 1 86 ? 16.738 2.632 -22.627 1.00 62.34 86 THR A O 1
ATOM 683 N N . VAL A 1 87 ? 16.352 4.839 -22.623 1.00 60.94 87 VAL A N 1
ATOM 684 C CA . VAL A 1 87 ? 17.672 5.206 -23.141 1.00 60.94 87 VAL A CA 1
ATOM 685 C C . VAL A 1 87 ? 18.647 5.163 -21.970 1.00 60.94 87 VAL A C 1
ATOM 687 O O . VAL A 1 87 ? 18.871 6.156 -21.280 1.00 60.94 87 VAL A O 1
ATOM 690 N N . VAL A 1 88 ? 19.205 3.983 -21.704 1.00 61.25 88 VAL A N 1
ATOM 691 C CA . VAL A 1 88 ? 20.338 3.850 -20.787 1.00 61.25 88 VAL A CA 1
ATOM 692 C C . VAL A 1 88 ? 21.529 4.504 -21.477 1.00 61.25 88 VAL A C 1
ATOM 694 O O . VAL A 1 88 ? 22.137 3.913 -22.362 1.00 61.25 88 VAL A O 1
ATOM 697 N N . ASN A 1 89 ? 21.827 5.755 -21.126 1.00 58.41 89 ASN A N 1
ATOM 698 C CA . ASN A 1 89 ? 22.994 6.452 -21.654 1.00 58.41 89 ASN A CA 1
ATOM 699 C C . ASN A 1 89 ? 24.268 5.775 -21.110 1.00 58.41 89 ASN A C 1
ATOM 701 O O . ASN A 1 89 ? 24.547 5.898 -19.916 1.00 58.41 89 ASN A O 1
ATOM 705 N N . PRO A 1 90 ? 25.095 5.122 -21.949 1.00 59.25 90 PRO A N 1
ATOM 706 C CA . PRO A 1 90 ? 26.318 4.443 -21.505 1.00 59.25 90 PRO A CA 1
ATOM 707 C C . PRO A 1 90 ? 27.438 5.417 -21.096 1.00 59.25 90 PRO A C 1
ATOM 709 O O . PRO A 1 90 ? 28.541 4.997 -20.748 1.00 59.25 90 PRO A O 1
ATOM 712 N N . ASN A 1 91 ? 27.167 6.727 -21.115 1.00 61.47 91 ASN A N 1
ATOM 713 C CA . ASN A 1 91 ? 28.141 7.774 -20.823 1.00 61.47 91 ASN A CA 1
ATOM 714 C C . ASN A 1 91 ? 28.788 7.632 -19.439 1.00 61.47 91 ASN A C 1
ATOM 716 O O . ASN A 1 91 ? 29.948 8.004 -19.300 1.00 61.47 91 ASN A O 1
ATOM 720 N N . GLY A 1 92 ? 28.093 7.056 -18.449 1.00 69.19 92 GLY A N 1
ATOM 721 C CA . GLY A 1 92 ? 28.662 6.842 -17.114 1.00 69.19 92 GLY A CA 1
ATOM 722 C C . GLY A 1 92 ? 29.867 5.895 -17.120 1.00 69.19 92 GLY A C 1
ATOM 723 O O . GLY A 1 92 ? 30.875 6.187 -16.488 1.00 69.19 92 GLY A O 1
ATOM 724 N N . PHE A 1 93 ? 29.804 4.811 -17.899 1.00 72.00 93 PHE A N 1
ATOM 725 C CA . PHE A 1 93 ? 30.896 3.838 -17.985 1.00 72.00 93 PHE A CA 1
ATOM 726 C C . PHE A 1 93 ? 32.065 4.358 -18.835 1.00 72.00 93 PHE A C 1
ATOM 728 O O . PHE A 1 93 ? 33.223 4.208 -18.455 1.00 72.00 93 PHE A O 1
ATOM 735 N N . LYS A 1 94 ? 31.764 5.067 -19.933 1.00 76.75 94 LYS A N 1
ATOM 736 C CA . LYS A 1 94 ? 32.779 5.760 -20.743 1.00 76.75 94 LYS A CA 1
ATOM 737 C C . LYS A 1 94 ? 33.561 6.805 -19.933 1.00 76.75 94 LYS A C 1
ATOM 739 O O . LYS A 1 94 ? 34.743 7.003 -20.183 1.00 76.75 94 LYS A O 1
ATOM 744 N N . GLN A 1 95 ? 32.904 7.499 -19.002 1.00 76.06 95 GLN A N 1
ATOM 745 C CA . GLN A 1 95 ? 33.548 8.507 -18.153 1.00 76.06 95 GLN A CA 1
ATOM 746 C C . GLN A 1 95 ? 34.373 7.892 -17.018 1.00 76.06 95 GLN A C 1
ATOM 748 O O . GLN A 1 95 ? 35.393 8.466 -16.651 1.00 76.06 95 GLN A O 1
ATOM 753 N N . SER A 1 96 ? 33.948 6.753 -16.462 1.00 78.44 96 SER A N 1
ATOM 754 C CA . SER A 1 96 ? 34.666 6.090 -15.368 1.00 78.44 96 SER A CA 1
ATOM 755 C C . SER A 1 96 ? 35.898 5.307 -15.822 1.00 78.44 96 SER A C 1
ATOM 757 O O . SER A 1 96 ? 36.852 5.204 -15.060 1.00 78.44 96 SER A O 1
ATOM 759 N N . ASP A 1 97 ? 35.866 4.728 -17.026 1.00 83.00 97 ASP A N 1
ATOM 760 C CA . ASP A 1 97 ? 36.947 3.892 -17.565 1.00 83.00 97 ASP A CA 1
ATOM 761 C C . ASP A 1 97 ? 37.003 4.026 -19.103 1.00 83.00 97 ASP A C 1
ATOM 763 O O . ASP A 1 97 ? 36.425 3.212 -19.837 1.00 83.00 97 ASP A O 1
ATOM 767 N N . PRO A 1 98 ? 37.622 5.110 -19.610 1.00 82.69 98 PRO A N 1
ATOM 768 C CA . PRO A 1 98 ? 37.631 5.414 -21.039 1.00 82.69 98 PRO A CA 1
ATOM 769 C C . PRO A 1 98 ? 38.409 4.376 -21.859 1.00 82.69 98 PRO A C 1
ATOM 771 O O . PRO A 1 98 ? 37.955 3.997 -22.939 1.00 82.69 98 PRO A O 1
ATOM 774 N N . ASP A 1 99 ? 39.517 3.855 -21.332 1.00 83.75 99 ASP A N 1
ATOM 775 C CA . ASP A 1 99 ? 40.383 2.908 -22.043 1.00 83.75 99 ASP A CA 1
ATOM 776 C C . ASP A 1 99 ? 39.674 1.566 -22.259 1.00 83.75 99 ASP A C 1
ATOM 778 O O . ASP A 1 99 ? 39.660 1.002 -23.359 1.00 83.75 99 ASP A O 1
ATOM 782 N N . ARG A 1 100 ? 39.001 1.062 -21.218 1.00 84.38 100 ARG A N 1
ATOM 783 C CA . ARG A 1 100 ? 38.227 -0.178 -21.317 1.00 84.38 100 ARG A CA 1
ATOM 784 C C . ARG A 1 100 ? 37.014 -0.024 -22.224 1.00 84.38 100 ARG A C 1
ATOM 786 O O . ARG A 1 100 ? 36.640 -0.976 -22.912 1.00 84.38 100 ARG A O 1
ATOM 793 N N . TRP A 1 101 ? 36.401 1.156 -22.245 1.00 83.81 101 TRP A N 1
ATOM 794 C CA . TRP A 1 101 ? 35.330 1.466 -23.184 1.00 83.81 101 TRP A CA 1
ATOM 795 C C . TRP A 1 101 ? 35.814 1.398 -24.638 1.00 83.81 101 TRP A C 1
ATOM 797 O O . TRP A 1 101 ? 35.180 0.730 -25.454 1.00 83.81 101 TRP A O 1
ATOM 807 N N . GLU A 1 102 ? 36.943 2.027 -24.970 1.00 85.81 102 GLU A N 1
ATOM 808 C CA . GLU A 1 102 ? 37.510 1.991 -26.326 1.00 85.81 102 GLU A CA 1
ATOM 809 C C . GLU A 1 102 ? 37.899 0.572 -26.762 1.00 85.81 102 GLU A C 1
ATOM 811 O O . GLU A 1 102 ? 37.608 0.157 -27.892 1.00 85.81 102 GLU A O 1
ATOM 816 N N . MET A 1 103 ? 38.465 -0.218 -25.847 1.00 88.31 103 MET A N 1
ATOM 817 C CA . MET A 1 103 ? 38.748 -1.635 -26.080 1.00 88.31 103 MET A CA 1
ATOM 818 C C . MET A 1 103 ? 37.470 -2.425 -26.410 1.00 88.31 103 MET A C 1
ATOM 820 O O . MET A 1 103 ? 37.435 -3.171 -27.386 1.00 88.31 103 MET A O 1
ATOM 824 N N . LEU A 1 104 ? 36.389 -2.239 -25.649 1.00 86.56 104 LEU A N 1
ATOM 825 C CA . LEU A 1 104 ? 35.125 -2.950 -25.884 1.00 86.56 104 LEU A CA 1
ATOM 826 C C . LEU A 1 104 ? 34.435 -2.512 -27.181 1.00 86.56 104 LEU A C 1
ATOM 828 O O . LEU A 1 104 ? 33.879 -3.343 -27.901 1.00 86.56 104 LEU A O 1
ATOM 832 N N . VAL A 1 105 ? 34.482 -1.218 -27.506 1.00 85.81 105 VAL A N 1
ATOM 833 C CA . VAL A 1 105 ? 33.924 -0.686 -28.757 1.00 85.81 105 VAL A CA 1
ATOM 834 C C . VAL A 1 105 ? 34.674 -1.243 -29.967 1.00 85.81 105 VAL A C 1
ATOM 836 O O . VAL A 1 105 ? 34.042 -1.702 -30.922 1.00 85.81 105 VAL A O 1
ATOM 839 N N . SER A 1 106 ? 36.010 -1.246 -29.930 1.00 86.19 106 SER A N 1
ATOM 840 C CA . SER A 1 106 ? 36.831 -1.797 -31.015 1.00 86.19 106 SER A CA 1
ATOM 841 C C . SER A 1 106 ? 36.631 -3.308 -31.180 1.00 86.19 106 SER A C 1
ATOM 843 O O . SER A 1 106 ? 36.460 -3.777 -32.310 1.00 86.19 106 SER A O 1
ATOM 845 N N . GLN A 1 107 ? 36.542 -4.054 -30.075 1.00 88.94 107 GLN A N 1
ATOM 846 C CA . GLN A 1 107 ? 36.225 -5.482 -30.087 1.00 88.94 107 GLN A CA 1
ATOM 847 C C . GLN A 1 107 ? 34.849 -5.753 -30.717 1.00 88.94 107 GLN A C 1
ATOM 849 O O . GLN A 1 107 ? 34.740 -6.563 -31.638 1.00 88.94 107 GLN A O 1
ATOM 854 N N . GLY A 1 108 ? 33.804 -5.038 -30.289 1.00 86.38 108 GLY A N 1
ATOM 855 C CA . GLY A 1 108 ? 32.458 -5.200 -30.844 1.00 86.38 108 GLY A CA 1
ATOM 856 C C . GLY A 1 108 ? 32.387 -4.884 -32.343 1.00 86.38 108 GLY A C 1
ATOM 857 O O . GLY A 1 108 ? 31.702 -5.578 -33.098 1.00 86.38 108 GLY A O 1
ATOM 858 N N . ALA A 1 109 ? 33.137 -3.877 -32.802 1.00 83.19 109 ALA A N 1
ATOM 859 C CA . ALA A 1 109 ? 33.230 -3.529 -34.218 1.00 83.19 109 ALA A CA 1
ATOM 860 C C . ALA A 1 109 ? 33.931 -4.616 -35.058 1.00 83.19 109 ALA A C 1
ATOM 862 O O . ALA A 1 109 ? 33.558 -4.850 -36.209 1.00 83.19 109 ALA A O 1
ATOM 863 N N . GLU A 1 110 ? 34.948 -5.285 -34.515 1.00 85.44 110 GLU A N 1
ATOM 864 C CA . GLU A 1 110 ? 35.612 -6.420 -35.167 1.00 85.44 110 GLU A CA 1
ATOM 865 C C . GLU A 1 110 ? 34.697 -7.654 -35.216 1.00 85.44 110 GLU A C 1
ATOM 867 O O . GLU A 1 110 ? 34.486 -8.223 -36.288 1.00 85.44 110 GLU A O 1
ATOM 872 N N . GLU A 1 111 ? 34.052 -8.009 -34.103 1.00 87.06 111 GLU A N 1
ATOM 873 C CA . GLU A 1 111 ? 33.103 -9.129 -34.046 1.00 87.06 111 GLU A CA 1
ATOM 874 C C . GLU A 1 111 ? 31.924 -8.943 -35.010 1.00 87.06 111 GLU A C 1
ATOM 876 O O . GLU A 1 111 ? 31.477 -9.890 -35.665 1.00 87.06 111 GLU A O 1
ATOM 881 N N . HIS A 1 112 ? 31.412 -7.715 -35.127 1.00 81.81 112 HIS A N 1
ATOM 882 C CA . HIS A 1 112 ? 30.350 -7.398 -36.073 1.00 81.81 112 HIS A CA 1
ATOM 883 C C . HIS A 1 112 ? 30.801 -7.600 -37.526 1.00 81.81 112 HIS A C 1
ATOM 885 O O . HIS A 1 112 ? 30.086 -8.230 -38.308 1.00 81.81 112 HIS A O 1
ATOM 891 N N . ARG A 1 113 ? 32.009 -7.140 -37.882 1.00 82.69 113 ARG A N 1
ATOM 892 C CA . ARG A 1 113 ? 32.590 -7.350 -39.219 1.00 82.69 113 ARG A CA 1
ATOM 893 C C . ARG A 1 113 ? 32.765 -8.829 -39.533 1.00 82.69 113 ARG A C 1
ATOM 895 O O . ARG A 1 113 ? 32.380 -9.269 -40.615 1.00 82.69 113 ARG A O 1
ATOM 902 N N . GLN A 1 114 ? 33.266 -9.612 -38.583 1.00 85.88 114 GLN A N 1
ATOM 903 C CA . GLN A 1 114 ? 33.409 -11.059 -38.746 1.00 85.88 114 GLN A CA 1
ATOM 904 C C . GLN A 1 114 ? 32.056 -11.745 -38.967 1.00 85.88 114 GLN A C 1
ATOM 906 O O . GLN A 1 114 ? 31.931 -12.573 -39.867 1.00 85.88 114 GLN A O 1
ATOM 911 N N . LYS A 1 115 ? 31.015 -11.351 -38.221 1.00 85.94 115 LYS A N 1
ATOM 912 C CA . LYS A 1 115 ? 29.646 -11.862 -38.412 1.00 85.94 115 LYS A CA 1
ATOM 913 C C . LYS A 1 115 ? 29.067 -11.509 -39.783 1.00 85.94 115 LYS A C 1
ATOM 915 O O . LYS A 1 115 ? 28.397 -12.348 -40.377 1.00 85.94 115 LYS A O 1
ATOM 920 N N . LEU A 1 116 ? 29.306 -10.298 -40.288 1.00 82.44 116 LEU A N 1
ATOM 921 C CA . LEU A 1 116 ? 28.872 -9.896 -41.631 1.00 82.44 116 LEU A CA 1
ATOM 922 C C . LEU A 1 116 ? 29.577 -10.718 -42.714 1.00 82.44 116 LEU A C 1
ATOM 924 O O . LEU A 1 116 ? 28.907 -11.293 -43.571 1.00 82.44 116 LEU A O 1
ATOM 928 N N . ARG A 1 117 ? 30.903 -10.873 -42.609 1.00 84.44 117 ARG A N 1
ATOM 929 C CA . ARG A 1 117 ? 31.691 -11.704 -43.531 1.00 84.44 117 ARG A CA 1
ATOM 930 C C . ARG A 1 117 ? 31.251 -13.167 -43.506 1.00 84.44 117 ARG A C 1
ATOM 932 O O . ARG A 1 117 ? 31.086 -13.765 -44.562 1.00 84.44 117 ARG A O 1
ATOM 939 N N . ALA A 1 118 ? 30.975 -13.724 -42.325 1.00 84.69 118 ALA A N 1
ATOM 940 C CA . ALA A 1 118 ? 30.447 -15.084 -42.179 1.00 84.69 118 ALA A CA 1
ATOM 941 C C . ALA A 1 118 ? 29.068 -15.271 -42.841 1.00 84.69 118 ALA A C 1
ATOM 943 O O . ALA A 1 118 ? 28.713 -16.379 -43.229 1.00 84.69 118 ALA A O 1
ATOM 944 N N . ARG A 1 119 ? 28.295 -14.188 -42.995 1.00 83.00 119 ARG A N 1
ATOM 945 C CA . ARG A 1 119 ? 27.015 -14.157 -43.722 1.00 83.00 119 ARG A CA 1
ATOM 946 C C . ARG A 1 119 ? 27.174 -13.828 -45.214 1.00 83.00 119 ARG A C 1
ATOM 948 O O . ARG A 1 119 ? 26.168 -13.691 -45.900 1.00 83.00 119 ARG A O 1
ATOM 955 N N . GLY A 1 120 ? 28.405 -13.672 -45.709 1.00 83.19 120 GLY A N 1
ATOM 956 C CA . GLY A 1 120 ? 28.696 -13.293 -47.095 1.00 83.19 120 GLY A CA 1
ATOM 957 C C . GLY A 1 120 ? 28.435 -11.818 -47.421 1.00 83.19 120 GLY A C 1
ATOM 958 O O . GLY A 1 120 ? 28.368 -11.459 -48.592 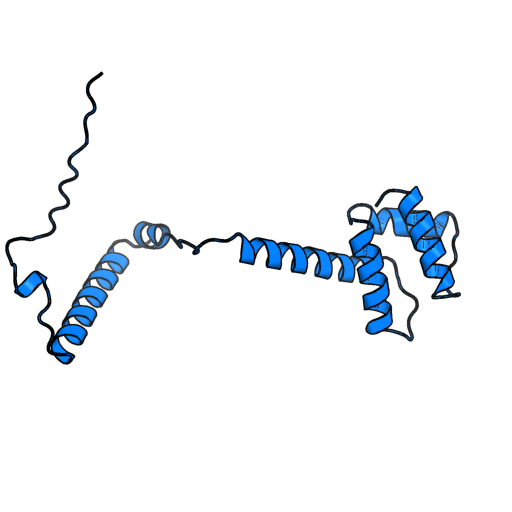1.00 83.19 120 GLY A O 1
ATOM 959 N N . ILE A 1 121 ? 28.272 -10.959 -46.409 1.00 81.44 121 ILE A N 1
ATOM 960 C CA . ILE A 1 121 ? 28.035 -9.521 -46.576 1.00 81.44 121 ILE A CA 1
ATOM 961 C C . ILE A 1 121 ? 29.359 -8.786 -46.370 1.00 81.44 121 ILE A C 1
ATOM 963 O O . ILE A 1 121 ? 29.957 -8.871 -45.296 1.00 81.44 121 ILE A O 1
ATOM 967 N N . THR A 1 122 ? 29.805 -8.031 -47.374 1.00 78.31 122 THR A N 1
ATOM 968 C CA . THR A 1 122 ? 30.995 -7.181 -47.247 1.00 78.31 122 THR A CA 1
ATOM 969 C C . THR A 1 122 ? 30.674 -5.959 -46.377 1.00 78.31 122 THR A C 1
ATOM 971 O O . THR A 1 122 ? 29.747 -5.213 -46.703 1.00 78.31 122 THR A O 1
ATOM 974 N N . PRO A 1 123 ? 31.407 -5.725 -45.274 1.00 73.69 123 PRO A N 1
ATOM 975 C CA . PRO A 1 123 ? 31.243 -4.528 -44.454 1.00 73.69 123 PRO A CA 1
ATOM 976 C C . PRO A 1 123 ? 31.406 -3.231 -45.267 1.00 73.69 123 PRO A C 1
ATOM 978 O O . PRO A 1 123 ? 32.307 -3.114 -46.094 1.00 73.69 123 PRO A O 1
ATOM 981 N N . HIS A 1 124 ? 30.556 -2.228 -45.017 1.00 67.00 124 HIS A N 1
ATOM 982 C CA . HIS A 1 124 ? 30.524 -0.980 -45.801 1.00 67.00 124 HIS A CA 1
ATOM 983 C C . HIS A 1 124 ? 31.870 -0.221 -45.802 1.00 67.00 124 HIS A C 1
ATOM 985 O O . HIS A 1 124 ? 32.266 0.383 -46.800 1.00 67.00 124 HIS A O 1
ATOM 991 N N . ASN A 1 125 ? 32.610 -0.265 -44.696 1.00 65.44 125 ASN A N 1
ATOM 992 C CA . ASN A 1 125 ? 33.924 0.374 -44.581 1.00 65.44 125 ASN A CA 1
ATOM 993 C C . ASN A 1 125 ? 34.992 -0.242 -45.509 1.00 65.44 125 ASN A C 1
ATOM 995 O O . ASN A 1 125 ? 36.016 0.390 -45.750 1.00 65.44 125 ASN A O 1
ATOM 999 N N . GLU A 1 126 ? 34.758 -1.447 -46.035 1.00 66.69 126 GLU A N 1
ATOM 1000 C CA . GLU A 1 126 ? 35.630 -2.130 -46.999 1.00 66.69 126 GLU A CA 1
ATOM 1001 C C . GLU A 1 126 ? 35.203 -1.869 -48.451 1.00 66.69 126 GLU A C 1
ATOM 1003 O O . GLU A 1 126 ? 36.041 -1.897 -49.349 1.00 66.69 126 GLU A O 1
ATOM 1008 N N . THR A 1 127 ? 33.926 -1.556 -48.696 1.00 61.88 127 THR A N 1
ATOM 1009 C CA . THR A 1 127 ? 33.411 -1.189 -50.027 1.00 61.88 127 THR A CA 1
ATOM 1010 C C . THR A 1 127 ? 33.568 0.297 -50.366 1.00 61.88 127 THR A C 1
ATOM 1012 O O . THR A 1 127 ? 33.616 0.640 -51.546 1.00 61.88 127 THR A O 1
ATOM 1015 N N . CYS A 1 128 ? 33.710 1.187 -49.376 1.00 54.06 128 CYS A N 1
ATOM 1016 C CA . CYS A 1 128 ? 33.997 2.614 -49.589 1.00 54.06 128 CYS A CA 1
ATOM 1017 C C . CYS A 1 128 ? 35.053 3.145 -48.594 1.00 54.06 128 CYS A C 1
ATOM 1019 O O . CYS A 1 128 ? 34.690 3.701 -47.555 1.00 54.06 128 CYS A O 1
ATOM 1021 N N . PRO A 1 129 ? 36.360 3.041 -48.907 1.00 56.88 129 PRO A N 1
ATOM 1022 C CA . PRO A 1 129 ? 37.440 3.444 -47.997 1.00 56.88 129 PRO A CA 1
ATOM 1023 C C . PRO A 1 129 ? 37.575 4.966 -47.789 1.00 56.88 129 PRO A C 1
ATOM 1025 O O . PRO A 1 129 ? 38.281 5.393 -46.878 1.00 56.88 129 PRO A O 1
ATOM 1028 N N . SER A 1 130 ? 36.907 5.797 -48.601 1.00 55.16 130 SER A N 1
ATOM 1029 C CA . SER A 1 130 ? 36.930 7.266 -48.489 1.00 55.16 130 SER A CA 1
ATOM 1030 C C . SER A 1 130 ? 35.962 7.838 -47.448 1.00 55.16 130 SER A C 1
ATOM 1032 O O . SER A 1 130 ? 36.081 9.008 -47.098 1.00 55.16 130 SER A O 1
ATOM 1034 N N . HIS A 1 131 ? 35.049 7.033 -46.897 1.00 49.69 131 HIS A N 1
ATOM 1035 C CA . HIS A 1 131 ? 34.205 7.422 -45.766 1.00 49.69 131 HIS A CA 1
ATOM 1036 C C . HIS A 1 131 ? 34.861 6.972 -44.450 1.00 49.69 131 HIS A C 1
ATOM 1038 O O . HIS A 1 131 ? 34.303 6.194 -43.676 1.00 49.69 131 HIS A O 1
ATOM 1044 N N . ARG A 1 132 ? 36.076 7.465 -44.162 1.00 47.81 132 ARG A N 1
ATOM 1045 C CA . ARG A 1 132 ? 36.483 7.560 -42.754 1.00 47.81 132 ARG A CA 1
ATOM 1046 C C . ARG A 1 132 ? 35.486 8.513 -42.113 1.00 47.81 132 ARG A C 1
ATOM 1048 O O . ARG A 1 132 ? 35.338 9.643 -42.566 1.00 47.81 132 ARG A O 1
ATOM 1055 N N . ALA A 1 133 ? 34.753 8.030 -41.118 1.00 53.22 133 ALA A N 1
ATOM 1056 C CA . ALA A 1 133 ? 33.901 8.865 -40.293 1.00 53.22 133 ALA A CA 1
ATOM 1057 C C . ALA A 1 133 ? 34.795 9.801 -39.467 1.00 53.22 133 ALA A C 1
ATOM 1059 O O . ALA A 1 133 ? 35.001 9.576 -38.280 1.00 53.22 133 ALA A O 1
ATOM 1060 N N . ASP A 1 134 ? 35.359 10.826 -40.103 1.00 46.53 134 ASP A N 1
ATOM 1061 C CA . ASP A 1 134 ? 35.788 12.014 -39.390 1.00 46.53 134 ASP A CA 1
ATOM 1062 C C . ASP A 1 134 ? 34.506 12.647 -38.847 1.00 46.53 134 ASP A C 1
ATOM 1064 O O . ASP A 1 134 ? 33.621 13.012 -39.631 1.00 46.53 134 ASP A O 1
ATOM 1068 N N . PRO A 1 135 ? 34.337 12.765 -37.520 1.00 46.53 135 PRO A N 1
ATOM 1069 C CA . PRO A 1 135 ? 33.255 13.558 -36.984 1.00 46.53 135 PRO A CA 1
ATOM 1070 C C . PRO A 1 135 ? 33.593 15.022 -37.277 1.00 46.53 135 PRO A C 1
ATOM 1072 O O . PRO A 1 135 ? 34.147 15.722 -36.432 1.00 46.53 135 PRO A O 1
ATOM 1075 N N . GLN A 1 136 ? 33.260 15.515 -38.473 1.00 48.12 136 GLN A N 1
ATOM 1076 C CA . GLN A 1 136 ? 33.139 16.950 -38.676 1.00 48.12 136 GLN A CA 1
ATOM 1077 C C . GLN A 1 136 ? 31.972 17.418 -37.808 1.00 48.12 136 GLN A C 1
ATOM 1079 O O . GLN A 1 136 ? 30.811 17.403 -38.208 1.00 48.12 136 GLN A O 1
ATOM 1084 N N . ARG A 1 137 ? 32.282 17.837 -36.577 1.00 45.91 137 ARG A N 1
ATOM 1085 C CA . ARG A 1 137 ? 31.441 18.779 -35.843 1.00 45.91 137 ARG A CA 1
ATOM 1086 C C . ARG A 1 137 ? 31.489 20.099 -36.607 1.00 45.91 137 ARG A C 1
ATOM 1088 O O . ARG A 1 137 ? 32.220 21.012 -36.238 1.00 45.91 137 ARG A O 1
ATOM 1095 N N . SER A 1 1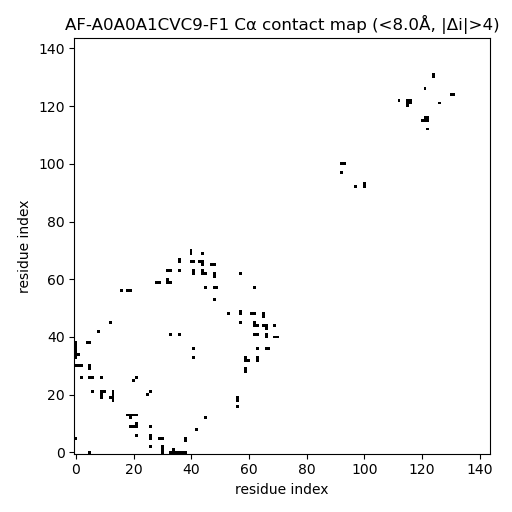38 ? 30.724 20.201 -37.685 1.00 45.28 138 SER A N 1
ATOM 1096 C CA . SER A 1 138 ? 30.344 21.488 -38.246 1.00 45.28 138 SER A CA 1
ATOM 1097 C C . SER A 1 138 ? 29.445 22.163 -37.215 1.00 45.28 138 SER A C 1
ATOM 1099 O O . SER A 1 138 ? 28.265 21.835 -37.081 1.00 45.28 138 SER A O 1
ATOM 1101 N N . ALA A 1 139 ? 30.040 23.048 -36.415 1.00 45.31 139 ALA A N 1
ATOM 1102 C CA . ALA A 1 139 ? 29.305 23.978 -35.580 1.00 45.31 139 ALA A CA 1
ATOM 1103 C C . ALA A 1 139 ? 28.385 24.794 -36.497 1.00 45.31 139 ALA A C 1
ATOM 1105 O O . ALA A 1 139 ? 28.854 25.584 -37.315 1.00 45.31 139 ALA A O 1
ATOM 1106 N N . PHE A 1 140 ? 27.077 24.569 -36.389 1.00 40.56 140 PHE A N 1
ATOM 1107 C CA . PHE A 1 140 ? 26.079 25.462 -36.961 1.00 40.56 140 PHE A CA 1
ATOM 1108 C C . PHE A 1 140 ? 26.177 26.791 -36.203 1.00 40.56 140 PHE A C 1
ATOM 1110 O O . PHE A 1 140 ? 25.619 26.944 -35.119 1.00 40.56 140 PHE A O 1
ATOM 1117 N N . SER A 1 141 ? 26.949 27.732 -36.744 1.00 45.94 141 SER A N 1
ATOM 1118 C CA . SER A 1 141 ? 26.880 29.134 -36.345 1.00 45.94 141 SER A CA 1
ATOM 1119 C C . SER A 1 141 ? 25.631 29.723 -36.995 1.00 45.94 141 SER A C 1
ATOM 1121 O O . SER A 1 141 ? 25.571 29.827 -38.221 1.00 45.94 141 SER A O 1
ATOM 1123 N N . MET A 1 142 ? 24.610 30.043 -36.198 1.00 41.69 142 MET A N 1
ATOM 1124 C CA . MET A 1 142 ? 23.493 30.859 -36.672 1.00 41.69 142 MET A CA 1
ATOM 1125 C C . MET A 1 142 ? 23.911 32.338 -36.635 1.00 41.69 142 MET A C 1
ATOM 1127 O O . MET A 1 142 ? 24.450 32.771 -35.615 1.00 41.69 142 MET A O 1
ATOM 1131 N N . PRO A 1 143 ? 23.700 33.113 -37.711 1.00 51.50 143 PRO A N 1
ATOM 1132 C CA . PRO A 1 143 ? 23.890 34.558 -37.672 1.00 51.50 143 PRO A CA 1
ATOM 1133 C C . PRO A 1 143 ? 22.798 35.229 -36.820 1.00 51.50 143 PRO A C 1
ATOM 1135 O O . PRO A 1 143 ? 21.648 34.788 -36.834 1.00 51.50 143 PRO A O 1
ATOM 1138 N N . ASN A 1 144 ? 23.202 36.270 -36.082 1.00 49.72 144 ASN A N 1
ATOM 1139 C CA . ASN A 1 144 ? 22.331 37.173 -35.316 1.00 49.72 144 ASN A CA 1
ATOM 1140 C C . ASN A 1 144 ? 21.383 37.973 -36.212 1.00 49.72 144 ASN A C 1
ATOM 1142 O O . ASN A 1 144 ? 21.817 38.351 -37.326 1.00 49.72 144 ASN A O 1
#

pLDDT: mean 82.46, std 15.61, range [40.56, 96.12]

Solvent-accessible surface area (backbone atoms only — not comparable to full-atom values): 8577 Å² total; per-residue (Å²): 52,54,67,70,56,38,50,54,47,44,55,56,47,26,75,78,35,80,90,49,70,88,43,72,71,49,45,51,54,40,31,69,65,38,36,92,39,61,61,66,45,48,53,55,16,48,55,50,42,48,73,76,41,74,89,56,83,89,44,62,66,59,36,45,53,44,20,48,55,53,50,52,52,51,51,51,52,51,47,60,74,68,55,66,86,82,79,77,71,64,60,64,55,43,72,75,39,49,68,63,41,52,53,52,52,53,50,52,55,50,54,50,46,52,52,34,49,76,70,75,39,80,54,65,68,76,80,42,73,84,67,65,84,69,84,77,78,74,75,82,79,79,83,132

Radius of gyration: 30.51 Å; Cα contacts (8 Å, |Δi|>4): 82; chains: 1; bounding box: 62×54×69 Å

Secondary structure (DSSP, 8-state):
--HHHHHHHHHHHHHH-TT----HHHHHHHHHHHTTS-HHHHHHHHHHHHHH-SSSPP-HHHHHHHHHHHHHHHHHHHHHHH-------THHHHHH-HHHHHHHHHHHHHHHHHHHHHTTPPPHHHH-TT--------------

Sequence (144 aa):
MNLPDTVAFLTWLSQHDARIQVTDAEVEIWQYTLSVIPTQNVKDAALEFYRISDDKKPSPNAIRKIAYEIRDRAAAKQSALTAGPTVVNPNGFKQSDPDRWEMLVSQGAEEHRQKLRARGITPHNETCPSHRADPQRSAFSMPN

Foldseek 3Di:
DDLVLLLVVLVVLCVVPVVRDNDPVQSVVLCVLCVPADSVLLNVLSVVCCVVPVPDDDDSVSSSVSSVVVVVVVVVVVCVVPDDPPPPPCVVVCVVCVPVVVVVVVVVVVVVCVVCVVVVHHDPCVVDVPPPPPPPPPPPDDDD

Mean predicted aligned error: 15.07 Å